Protein AF-A0AAD9CAL5-F1 (afdb_monomer_lite)

pLDDT: mean 75.25, std 13.66, range [40.84, 94.19]

Foldseek 3Di:
DDPCPVVVLVPDDPVRVVVVVVVVVVVVVVVVVCCCVVVPDDDDDPCCVVPVPPDPPVPDDDDPVVVVVVVVVVVPPDDPPPPPDD

Radius of gyration: 27.27 Å; chains: 1; bounding box: 50×24×79 Å

Structure (mmCIF, N/CA/C/O backbone):
data_AF-A0AAD9CAL5-F1
#
_entry.id   AF-A0AAD9CAL5-F1
#
loop_
_atom_site.group_PDB
_atom_site.id
_atom_site.type_symbol
_atom_site.label_atom_id
_atom_site.label_alt_id
_atom_site.label_comp_id
_atom_site.label_asym_id
_atom_site.label_entity_id
_atom_site.label_seq_id
_atom_site.pdbx_PDB_ins_code
_atom_site.Cartn_x
_atom_site.Cartn_y
_atom_site.Cartn_z
_atom_site.occupancy
_atom_site.B_iso_or_equiv
_atom_site.auth_seq_id
_atom_site.auth_comp_id
_atom_site.auth_asym_id
_atom_site.auth_atom_id
_atom_site.pdbx_PDB_model_num
ATOM 1 N N . MET A 1 1 ? 14.668 11.897 -2.051 1.00 49.50 1 MET A N 1
ATOM 2 C CA . MET A 1 1 ? 14.465 12.397 -3.429 1.00 49.50 1 MET A CA 1
ATOM 3 C C . MET A 1 1 ? 15.838 12.469 -4.078 1.00 49.50 1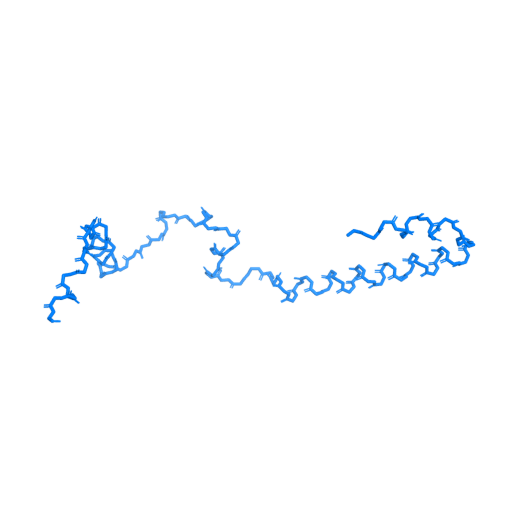 MET A C 1
ATOM 5 O O . MET A 1 1 ? 16.710 13.066 -3.466 1.00 49.50 1 MET A O 1
ATOM 9 N N . PHE A 1 2 ? 16.077 11.781 -5.197 1.00 48.97 2 PHE A N 1
ATOM 10 C CA . PHE A 1 2 ? 17.414 11.648 -5.798 1.00 48.97 2 PHE A CA 1
ATOM 11 C C . PHE A 1 2 ? 17.741 12.891 -6.646 1.00 48.97 2 PHE A C 1
ATOM 13 O O . PHE A 1 2 ? 17.220 12.998 -7.755 1.00 48.97 2 PHE A O 1
ATOM 20 N N . PRO A 1 3 ? 18.564 13.843 -6.163 1.00 60.25 3 PRO A N 1
ATOM 21 C CA . PRO A 1 3 ? 18.701 15.163 -6.792 1.00 60.25 3 PRO A CA 1
ATOM 22 C C . PRO A 1 3 ? 19.403 15.109 -8.157 1.00 60.25 3 PRO A C 1
ATOM 24 O O . PRO A 1 3 ? 19.168 15.960 -9.009 1.00 60.25 3 PRO A O 1
ATOM 27 N N . ASN A 1 4 ? 20.222 14.077 -8.380 1.00 62.19 4 ASN A N 1
ATOM 28 C CA . ASN A 1 4 ? 21.075 13.947 -9.563 1.00 62.19 4 ASN A CA 1
ATOM 29 C C . ASN A 1 4 ? 20.494 13.037 -10.654 1.00 62.19 4 ASN A C 1
ATOM 31 O O . ASN A 1 4 ? 20.972 13.064 -11.787 1.00 62.19 4 ASN A O 1
ATOM 35 N N . ALA A 1 5 ? 19.423 12.293 -10.361 1.00 64.12 5 ALA A N 1
ATOM 36 C CA . ALA A 1 5 ? 18.853 11.319 -11.295 1.00 64.12 5 ALA A CA 1
ATOM 37 C C . ALA A 1 5 ? 18.380 11.969 -12.612 1.00 64.12 5 ALA A C 1
ATOM 39 O O . ALA A 1 5 ? 18.531 11.397 -13.689 1.00 64.12 5 ALA A O 1
ATOM 40 N N . CYS A 1 6 ? 17.864 13.202 -12.549 1.00 62.47 6 CYS A N 1
ATOM 41 C CA . CYS A 1 6 ? 17.438 13.954 -13.733 1.00 62.47 6 CYS A CA 1
ATOM 42 C C . CYS A 1 6 ? 18.598 14.506 -14.575 1.00 62.47 6 CYS A C 1
ATOM 44 O O . CYS A 1 6 ? 18.385 14.833 -15.742 1.00 62.47 6 CYS A O 1
ATOM 46 N N . HIS A 1 7 ? 19.790 14.672 -13.997 1.00 65.94 7 HIS A N 1
ATOM 47 C CA . HIS A 1 7 ? 20.969 15.142 -14.722 1.00 65.94 7 HIS A CA 1
ATOM 4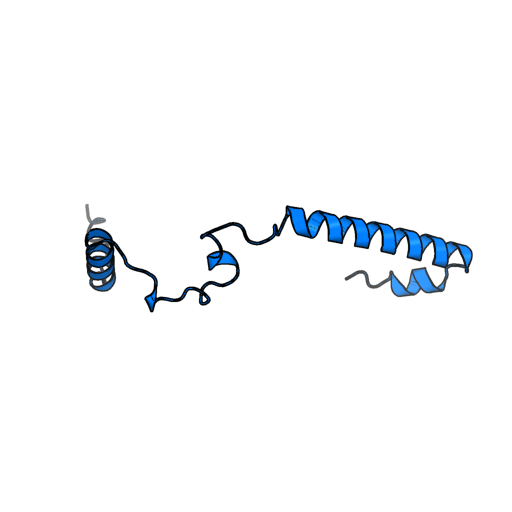8 C C . HIS A 1 7 ? 21.630 13.971 -15.458 1.00 65.94 7 HIS A C 1
ATOM 50 O O . HIS A 1 7 ? 21.825 14.039 -16.666 1.00 65.94 7 HIS A O 1
ATOM 56 N N . GLU A 1 8 ? 21.831 12.850 -14.767 1.00 64.50 8 GLU A N 1
ATOM 57 C CA . GLU A 1 8 ? 22.403 11.621 -15.334 1.00 64.50 8 GLU A CA 1
ATOM 58 C C . GLU A 1 8 ? 21.534 11.041 -16.465 1.00 64.50 8 GLU A C 1
ATOM 60 O O . GLU A 1 8 ? 22.051 10.620 -17.497 1.00 64.50 8 GLU A O 1
ATOM 65 N N . ALA A 1 9 ? 20.202 11.113 -16.340 1.00 64.88 9 ALA A N 1
ATOM 66 C CA . ALA A 1 9 ? 19.273 10.684 -17.389 1.00 64.88 9 ALA A CA 1
ATOM 67 C C . ALA A 1 9 ? 19.367 11.508 -18.690 1.00 64.88 9 ALA A C 1
ATOM 69 O O . ALA A 1 9 ? 18.980 11.020 -19.756 1.00 64.88 9 ALA A O 1
ATOM 70 N N . LYS A 1 10 ? 19.850 12.759 -18.635 1.00 68.38 10 LYS A N 1
ATOM 71 C CA . LYS A 1 10 ? 19.987 13.621 -19.824 1.00 68.38 10 LYS A CA 1
ATOM 72 C C . LYS A 1 10 ? 21.218 13.268 -20.654 1.00 68.38 10 LYS A C 1
ATOM 74 O O . LYS A 1 10 ? 21.107 13.297 -21.880 1.00 68.38 10 LYS A O 1
ATOM 79 N N . GLU A 1 11 ? 22.297 12.867 -19.986 1.00 78.00 11 GLU A N 1
ATOM 80 C CA . GLU A 1 11 ? 23.588 12.481 -20.574 1.00 78.00 11 GLU A CA 1
ATOM 81 C C . GLU A 1 11 ? 23.560 11.098 -21.254 1.00 78.00 11 GLU A C 1
ATOM 83 O O . GLU A 1 11 ? 24.464 10.758 -22.014 1.00 78.00 11 GLU A O 1
ATOM 88 N N . LEU A 1 12 ? 22.513 10.296 -21.022 1.00 76.25 12 LEU A N 1
ATOM 89 C CA . LEU A 1 12 ? 22.318 9.010 -21.693 1.00 76.25 12 LEU A CA 1
ATOM 90 C C . LEU A 1 12 ? 21.947 9.185 -23.172 1.00 76.25 12 LEU A C 1
ATOM 92 O O . LEU A 1 12 ? 21.106 10.014 -23.549 1.00 76.25 12 LEU A O 1
ATOM 96 N N . ASP A 1 13 ? 22.535 8.339 -24.009 1.00 85.38 13 ASP A N 1
ATOM 97 C CA . ASP A 1 13 ? 22.159 8.182 -25.407 1.00 85.38 13 ASP A CA 1
ATOM 98 C C . ASP A 1 13 ? 20.749 7.567 -25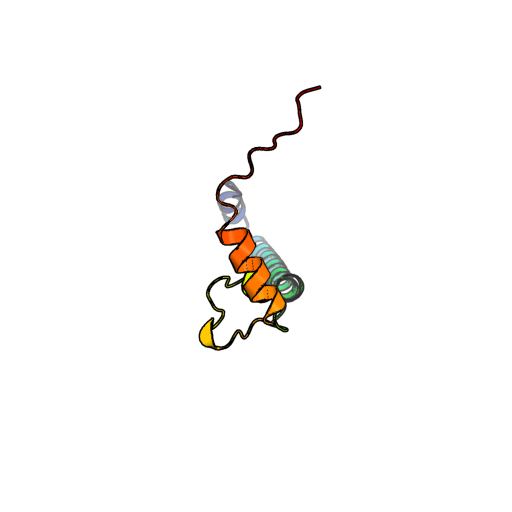.537 1.00 85.38 13 ASP A C 1
ATOM 100 O O . ASP A 1 13 ? 20.108 7.170 -24.558 1.00 85.38 13 ASP A O 1
ATOM 104 N N . THR A 1 14 ? 20.220 7.502 -26.759 1.00 85.69 14 THR A N 1
ATOM 105 C CA . THR A 1 14 ? 18.862 6.989 -27.006 1.00 85.69 14 THR A CA 1
ATOM 106 C C . THR A 1 14 ? 18.686 5.548 -26.515 1.00 85.69 14 THR A C 1
ATOM 108 O O . THR A 1 14 ? 17.637 5.217 -25.963 1.00 85.69 14 THR A O 1
ATOM 111 N N . ALA A 1 15 ? 19.704 4.693 -26.672 1.00 85.69 15 ALA A N 1
ATOM 112 C CA . ALA A 1 15 ? 19.640 3.309 -26.212 1.00 85.69 15 ALA A CA 1
ATOM 113 C C . ALA A 1 15 ? 19.632 3.229 -24.678 1.00 85.69 15 ALA A C 1
ATOM 115 O O . ALA A 1 15 ? 18.806 2.517 -24.103 1.00 85.69 15 ALA A O 1
ATOM 116 N N . GLY A 1 16 ? 20.477 4.016 -24.012 1.00 84.69 16 GLY A N 1
ATOM 117 C CA . GLY A 1 16 ? 20.510 4.112 -22.560 1.00 84.69 16 GLY A CA 1
ATOM 118 C C . GLY A 1 16 ? 19.216 4.659 -21.946 1.00 84.69 16 GLY A C 1
ATOM 119 O O . GLY A 1 16 ? 18.733 4.129 -20.945 1.00 84.69 16 GLY A O 1
ATOM 120 N N . LYS A 1 17 ? 18.589 5.656 -22.582 1.00 87.06 17 LYS A N 1
ATOM 121 C CA . LYS A 1 17 ? 17.263 6.166 -22.184 1.00 87.06 17 LYS A CA 1
ATOM 122 C C . LYS A 1 17 ? 16.180 5.091 -22.277 1.00 87.06 17 LYS A C 1
ATOM 124 O O . LYS A 1 17 ? 15.357 4.974 -21.370 1.00 87.06 17 LYS A O 1
ATOM 129 N N . ASN A 1 18 ? 16.194 4.280 -23.334 1.00 88.50 18 ASN A N 1
ATOM 130 C CA . ASN A 1 18 ? 15.242 3.179 -23.490 1.00 88.50 18 ASN A CA 1
ATOM 131 C C . ASN A 1 18 ? 15.442 2.100 -22.415 1.00 88.50 18 ASN A C 1
ATOM 133 O O . ASN A 1 18 ? 14.471 1.680 -21.792 1.00 88.50 18 ASN A O 1
ATOM 137 N N . ALA A 1 19 ? 16.687 1.711 -22.130 1.00 88.38 19 ALA A N 1
ATOM 138 C CA . ALA A 1 19 ? 16.996 0.743 -21.075 1.00 88.38 19 ALA A CA 1
ATOM 139 C C . ALA A 1 19 ? 16.581 1.240 -19.677 1.00 88.38 19 ALA A C 1
ATOM 141 O O . ALA A 1 19 ? 16.038 0.477 -18.871 1.00 88.38 19 ALA A O 1
ATOM 142 N N . LEU A 1 20 ? 16.787 2.531 -19.395 1.00 88.62 20 LEU A N 1
ATOM 143 C CA . LEU A 1 20 ? 16.333 3.161 -18.158 1.00 88.62 20 LEU A CA 1
ATOM 144 C C . LEU A 1 20 ? 14.802 3.153 -18.053 1.00 88.62 20 LEU A C 1
ATOM 146 O O . LEU A 1 20 ? 14.269 2.791 -17.006 1.00 88.62 20 LEU A O 1
ATOM 150 N N . ASN A 1 21 ? 14.092 3.491 -19.132 1.00 89.00 21 ASN A N 1
ATOM 151 C CA . ASN A 1 21 ? 12.628 3.452 -19.165 1.00 89.00 21 ASN A CA 1
ATOM 152 C C . ASN A 1 21 ? 12.082 2.041 -18.916 1.00 89.00 21 ASN A C 1
ATOM 154 O O . ASN A 1 21 ? 11.160 1.885 -18.117 1.00 89.00 21 ASN A O 1
ATOM 158 N N . GLU A 1 22 ? 12.668 1.017 -19.538 1.00 93.00 22 GLU A N 1
ATOM 159 C CA . GLU A 1 22 ? 12.285 -0.379 -19.294 1.00 93.00 22 GLU A CA 1
ATOM 160 C C . GLU A 1 22 ? 12.535 -0.788 -17.839 1.00 93.00 22 GLU A C 1
ATOM 162 O O . GLU A 1 22 ? 11.688 -1.417 -17.205 1.00 93.00 22 GLU A O 1
ATOM 167 N N . THR A 1 23 ? 13.656 -0.353 -17.262 1.00 92.81 23 THR A N 1
ATOM 168 C CA . THR A 1 23 ? 13.981 -0.608 -15.853 1.00 92.81 23 THR A CA 1
ATOM 169 C C . THR A 1 23 ? 12.962 0.049 -14.922 1.00 92.81 23 THR A C 1
ATOM 171 O O . THR A 1 23 ? 12.411 -0.612 -14.041 1.00 92.81 23 THR A O 1
ATOM 174 N N . ILE A 1 24 ? 12.649 1.331 -15.137 1.00 93.31 24 ILE A N 1
ATOM 175 C CA . ILE A 1 24 ? 11.636 2.060 -14.362 1.00 93.31 24 ILE A CA 1
ATOM 176 C C . ILE A 1 24 ? 10.279 1.364 -14.483 1.00 93.31 24 ILE A C 1
ATOM 178 O O . ILE A 1 24 ? 9.624 1.124 -13.470 1.00 93.31 24 ILE A O 1
ATOM 182 N N . ARG A 1 25 ? 9.873 0.982 -15.698 1.00 94.06 25 ARG A N 1
ATOM 183 C CA . ARG A 1 25 ? 8.608 0.282 -15.941 1.00 94.06 25 ARG A CA 1
ATOM 184 C C . ARG A 1 25 ? 8.548 -1.055 -15.204 1.00 94.06 25 ARG A C 1
ATOM 186 O O . ARG A 1 25 ? 7.547 -1.340 -14.551 1.00 94.06 25 ARG A O 1
ATOM 193 N N . ALA A 1 26 ? 9.623 -1.839 -15.244 1.00 94.19 26 ALA A N 1
ATOM 194 C CA . ALA A 1 26 ? 9.714 -3.106 -14.527 1.00 94.19 26 ALA A CA 1
ATOM 195 C C . ALA A 1 26 ? 9.623 -2.919 -13.004 1.00 94.19 26 ALA A C 1
ATOM 197 O O . ALA A 1 26 ? 8.961 -3.702 -12.321 1.00 94.19 26 ALA A O 1
ATOM 198 N N . HIS A 1 27 ? 10.256 -1.875 -12.459 1.00 92.31 27 HIS A N 1
ATOM 199 C CA . HIS A 1 27 ? 10.147 -1.547 -11.037 1.00 92.31 27 HIS A CA 1
ATOM 200 C C . HIS A 1 27 ? 8.739 -1.102 -10.647 1.00 92.31 27 HIS A C 1
ATOM 202 O O . HIS A 1 27 ? 8.230 -1.570 -9.631 1.00 92.31 27 HIS A O 1
ATOM 208 N N . LEU A 1 28 ? 8.103 -0.243 -11.446 1.00 92.50 28 LEU A N 1
ATOM 209 C CA . LEU A 1 28 ? 6.735 0.212 -11.196 1.00 92.50 28 LEU A CA 1
ATOM 210 C C . LEU A 1 28 ? 5.731 -0.942 -11.266 1.00 92.50 28 LEU A C 1
ATOM 212 O O . LEU A 1 28 ? 4.877 -1.031 -10.393 1.00 92.50 28 LEU A O 1
ATOM 216 N N . SER A 1 29 ? 5.879 -1.863 -12.226 1.00 91.00 29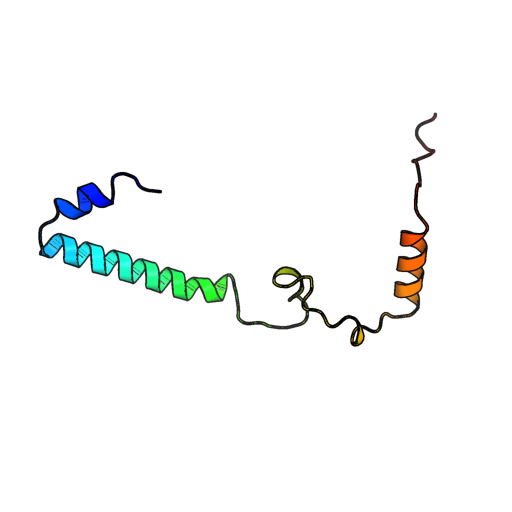 SER A N 1
ATOM 217 C CA . SER A 1 29 ? 5.039 -3.067 -12.314 1.00 91.00 29 SER A CA 1
ATOM 218 C C . SER A 1 29 ? 5.182 -3.936 -11.066 1.00 91.00 29 SER A C 1
ATOM 220 O O . SER A 1 29 ? 4.192 -4.262 -10.427 1.00 91.00 29 SER A O 1
ATOM 222 N N . LYS A 1 30 ? 6.418 -4.237 -10.645 1.00 90.62 30 LYS A N 1
ATOM 223 C CA . LYS A 1 30 ? 6.657 -5.021 -9.421 1.00 90.62 30 LYS A CA 1
ATOM 224 C C . LYS A 1 30 ? 6.134 -4.329 -8.167 1.00 90.62 30 LYS A C 1
ATOM 226 O O . LYS A 1 30 ? 5.720 -4.998 -7.226 1.00 90.62 30 LYS A O 1
ATOM 231 N N . LEU A 1 31 ? 6.221 -3.000 -8.115 1.00 89.69 31 LEU A N 1
ATOM 232 C CA . LEU A 1 31 ? 5.680 -2.227 -7.005 1.00 89.69 31 LEU A CA 1
ATOM 233 C C . LEU A 1 31 ? 4.154 -2.327 -6.983 1.00 89.69 31 LEU A C 1
ATOM 235 O O . LEU A 1 31 ? 3.594 -2.570 -5.921 1.00 89.69 31 LEU A O 1
ATOM 239 N N . GLN A 1 32 ? 3.506 -2.190 -8.141 1.00 86.81 32 GLN A N 1
ATOM 240 C CA . GLN A 1 32 ? 2.062 -2.349 -8.291 1.00 86.81 32 GLN A CA 1
ATOM 241 C C . GLN A 1 32 ? 1.596 -3.747 -7.870 1.00 86.81 32 GLN A C 1
ATOM 243 O O . GLN A 1 32 ? 0.631 -3.850 -7.120 1.00 86.81 32 GLN A O 1
ATOM 248 N N . ASP A 1 33 ? 2.307 -4.802 -8.271 1.00 86.75 33 ASP A N 1
ATOM 249 C CA . ASP A 1 33 ? 1.974 -6.174 -7.871 1.00 86.75 33 ASP A CA 1
ATOM 250 C C . ASP A 1 33 ? 2.022 -6.333 -6.342 1.00 86.75 33 ASP A C 1
ATOM 252 O O . ASP A 1 33 ? 1.095 -6.859 -5.732 1.00 86.75 33 ASP A O 1
ATOM 256 N N . ARG A 1 34 ? 3.064 -5.785 -5.702 1.00 86.94 34 ARG A N 1
ATOM 257 C CA . ARG A 1 34 ? 3.240 -5.831 -4.240 1.00 86.94 34 ARG A CA 1
ATOM 258 C C . ARG A 1 34 ? 2.260 -4.960 -3.468 1.00 86.94 34 ARG A C 1
ATOM 260 O O . ARG A 1 34 ? 2.062 -5.190 -2.279 1.00 86.94 34 ARG A O 1
ATOM 267 N N . PHE A 1 35 ? 1.676 -3.938 -4.092 1.00 83.12 35 PHE A N 1
ATOM 268 C CA . PHE A 1 35 ? 0.684 -3.100 -3.421 1.00 83.12 35 PHE A CA 1
ATOM 269 C C . PHE A 1 35 ? -0.508 -3.935 -2.956 1.00 83.12 35 PHE A C 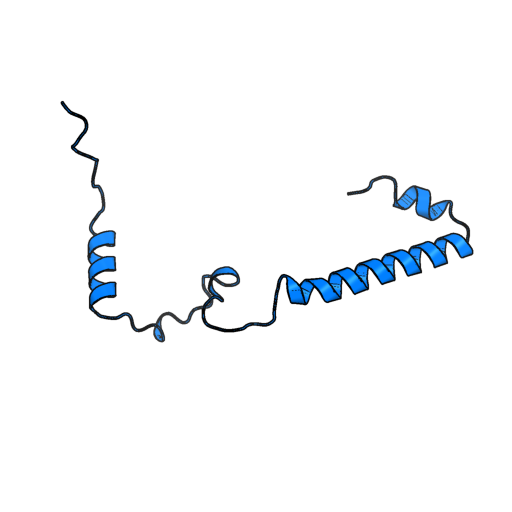1
ATOM 271 O O . PHE A 1 35 ? -0.981 -3.712 -1.849 1.00 83.12 35 PHE A O 1
ATOM 278 N N . ASN A 1 36 ? -0.920 -4.937 -3.734 1.00 73.62 36 ASN A N 1
ATOM 279 C CA . ASN A 1 36 ? -1.998 -5.846 -3.351 1.00 73.62 36 ASN A CA 1
ATOM 280 C C . ASN A 1 36 ? -1.598 -6.791 -2.203 1.00 73.62 36 ASN A C 1
ATOM 282 O O . ASN A 1 36 ? -2.460 -7.200 -1.434 1.00 73.62 36 ASN A O 1
ATOM 286 N N . ASP A 1 37 ? -0.307 -7.098 -2.039 1.00 78.56 37 ASP A N 1
ATOM 287 C CA . ASP A 1 37 ? 0.182 -7.920 -0.922 1.00 78.56 37 ASP A CA 1
ATOM 288 C C . ASP A 1 37 ? 0.187 -7.136 0.400 1.00 78.56 37 ASP A C 1
ATOM 290 O O . ASP A 1 37 ? -0.189 -7.658 1.448 1.00 78.56 37 ASP A O 1
ATOM 294 N N . TYR A 1 38 ? 0.633 -5.875 0.363 1.00 75.94 38 TYR A N 1
ATOM 295 C CA . TYR A 1 38 ? 0.684 -5.012 1.552 1.00 75.94 38 TYR A CA 1
ATOM 296 C C . TYR A 1 38 ? -0.667 -4.381 1.884 1.00 75.94 38 TYR A C 1
ATOM 298 O O . TYR A 1 38 ? -0.967 -4.120 3.048 1.00 75.94 38 TYR A O 1
ATOM 306 N N . PHE A 1 39 ? -1.473 -4.125 0.858 1.00 73.56 39 PHE A N 1
ATOM 307 C CA . PHE A 1 39 ? -2.791 -3.525 0.960 1.00 73.56 39 PHE A CA 1
ATOM 308 C C . PHE A 1 39 ? -3.807 -4.398 0.225 1.00 73.56 39 PHE A C 1
ATOM 310 O O . PHE A 1 39 ? -4.353 -3.960 -0.790 1.00 73.56 39 PHE A O 1
ATOM 317 N N . PRO A 1 40 ? -4.100 -5.605 0.740 1.00 73.19 40 PRO A N 1
ATOM 318 C CA . PRO A 1 40 ? -5.093 -6.476 0.134 1.00 73.19 40 PRO A CA 1
ATOM 319 C C . PRO A 1 40 ? -6.437 -5.764 -0.006 1.00 73.19 40 PRO A C 1
ATOM 321 O O . PRO A 1 40 ? -6.754 -4.817 0.734 1.00 73.19 40 PRO A O 1
ATOM 324 N N . GLU A 1 41 ? -7.190 -6.212 -1.008 1.00 68.69 41 GLU A N 1
ATOM 325 C CA . GLU A 1 41 ? -8.570 -5.807 -1.225 1.00 68.69 41 GLU A CA 1
ATOM 326 C C . GLU A 1 41 ? -9.398 -6.177 0.014 1.00 68.69 41 GLU A C 1
ATOM 328 O O . GLU A 1 41 ? -9.084 -7.128 0.731 1.00 68.69 41 GLU A O 1
ATOM 333 N N . LYS A 1 42 ? -10.396 -5.351 0.329 1.00 66.94 42 LYS A N 1
ATOM 334 C CA . LYS A 1 42 ? -11.093 -5.368 1.619 1.00 66.94 42 LYS A CA 1
ATOM 335 C C . LYS A 1 42 ? -11.614 -6.766 1.964 1.00 66.94 42 LYS A C 1
ATOM 337 O O . LYS A 1 42 ? -12.430 -7.333 1.237 1.00 66.94 42 LYS A O 1
ATOM 342 N N . HIS A 1 43 ? -11.191 -7.292 3.106 1.00 60.84 43 HIS A N 1
ATOM 343 C CA . HIS A 1 43 ? -11.680 -8.557 3.635 1.00 60.84 43 HIS A CA 1
ATOM 344 C C . HIS A 1 43 ? -12.049 -8.371 5.113 1.00 60.84 43 HIS A C 1
ATOM 346 O O . HIS A 1 43 ? -11.227 -8.605 5.991 1.00 60.84 43 HIS A O 1
ATOM 352 N N . GLY A 1 44 ? -13.291 -7.959 5.381 1.00 62.22 44 GLY A N 1
ATOM 353 C CA . GLY A 1 44 ? -13.901 -8.042 6.715 1.00 62.22 44 GLY A CA 1
ATOM 354 C C . GLY A 1 44 ? -13.873 -6.772 7.575 1.00 62.22 44 GLY A C 1
ATOM 355 O O . GLY A 1 44 ? -13.656 -5.670 7.077 1.00 62.22 44 GLY A O 1
ATOM 356 N N . ASP A 1 45 ? -14.139 -6.973 8.870 1.00 59.97 45 ASP A N 1
ATOM 357 C CA . ASP A 1 45 ? -14.465 -5.947 9.879 1.00 59.97 45 ASP A CA 1
ATOM 358 C C . ASP A 1 45 ? -13.279 -5.067 10.336 1.00 59.97 45 ASP A C 1
ATOM 360 O O . ASP A 1 45 ? -13.485 -4.035 10.973 1.00 59.97 45 ASP A O 1
ATOM 364 N N . ASP A 1 46 ? -12.032 -5.404 9.984 1.00 61.50 46 ASP A N 1
ATOM 365 C CA . ASP A 1 46 ? -10.821 -4.674 10.416 1.00 61.50 46 ASP A CA 1
ATOM 366 C C . ASP A 1 46 ? -10.520 -3.403 9.585 1.00 61.50 46 ASP A C 1
ATOM 368 O O . ASP A 1 46 ? -9.398 -2.885 9.558 1.00 61.50 46 ASP A O 1
ATOM 372 N N . ASP A 1 47 ? -11.528 -2.865 8.897 1.00 67.75 47 ASP A N 1
ATOM 373 C CA . ASP A 1 47 ? -11.406 -1.720 7.984 1.00 67.75 47 ASP A CA 1
ATOM 374 C C . ASP A 1 47 ? -11.224 -0.372 8.722 1.00 67.75 47 ASP A C 1
ATOM 376 O O . ASP A 1 47 ? -10.861 0.638 8.108 1.00 67.75 47 ASP A O 1
ATOM 380 N N . TRP A 1 48 ? -11.380 -0.356 10.055 1.00 71.12 48 TRP A N 1
ATOM 381 C CA . TRP A 1 48 ? -11.219 0.834 10.906 1.00 71.12 48 TRP A CA 1
ATOM 382 C C . TRP A 1 48 ? -9.823 1.468 10.810 1.00 71.12 48 TRP A C 1
ATOM 384 O O . TRP A 1 48 ? -9.661 2.666 11.032 1.00 71.12 48 TRP A O 1
ATOM 394 N N . VAL A 1 49 ? -8.795 0.685 10.461 1.00 73.38 49 VAL A N 1
ATOM 395 C CA . VAL A 1 49 ? -7.421 1.190 10.305 1.00 73.38 49 VAL A CA 1
ATOM 396 C C . VAL A 1 49 ? -7.290 2.079 9.062 1.00 73.38 49 VAL A C 1
ATOM 398 O O . VAL A 1 49 ? -6.473 3.001 9.048 1.00 73.38 49 VAL A O 1
ATOM 401 N N . ARG A 1 50 ? -8.075 1.814 8.008 1.00 71.88 50 ARG A N 1
ATOM 402 C CA . ARG A 1 50 ? -8.059 2.599 6.762 1.00 71.88 50 ARG A CA 1
ATOM 403 C C . ARG A 1 50 ? -9.087 3.721 6.771 1.00 71.88 50 ARG A C 1
ATOM 405 O O . ARG A 1 50 ? -8.806 4.782 6.218 1.00 71.88 50 ARG A O 1
ATOM 412 N N . ASP A 1 51 ? -10.241 3.487 7.388 1.00 74.62 51 ASP A N 1
ATOM 413 C CA . ASP A 1 51 ? -11.282 4.491 7.569 1.00 74.62 51 ASP A CA 1
ATOM 414 C C . ASP A 1 51 ? -11.885 4.405 8.983 1.00 74.62 51 ASP A C 1
ATOM 416 O O . ASP A 1 51 ? -12.886 3.719 9.200 1.00 74.62 51 ASP A O 1
ATOM 420 N N . PRO A 1 52 ? -11.287 5.100 9.966 1.00 73.44 52 PRO A N 1
ATOM 421 C CA . PRO A 1 52 ? -11.729 5.027 11.358 1.00 73.44 52 PRO A CA 1
ATOM 422 C C . PRO A 1 52 ? -13.108 5.655 11.598 1.00 73.44 52 PRO A C 1
ATOM 424 O O . PRO A 1 52 ? -13.668 5.478 12.677 1.00 73.44 52 PRO A O 1
ATOM 427 N N . PHE A 1 53 ? -13.655 6.389 10.623 1.00 78.50 53 PHE A N 1
ATOM 428 C CA . PHE A 1 53 ? -14.955 7.057 10.730 1.00 78.50 53 PHE A CA 1
ATOM 429 C C . PHE A 1 53 ? -15.990 6.525 9.731 1.00 78.50 53 PHE A C 1
ATOM 431 O O . PHE A 1 53 ? -17.132 6.972 9.758 1.00 78.50 53 PHE A O 1
ATOM 438 N N . GLY A 1 54 ? -15.609 5.579 8.870 1.00 73.38 54 GLY A N 1
ATOM 439 C CA . GLY A 1 54 ? -16.486 4.976 7.864 1.00 73.38 54 GLY A CA 1
ATOM 440 C C . GLY A 1 54 ? -17.454 3.931 8.415 1.00 73.38 54 GLY A C 1
ATOM 441 O O . GLY A 1 54 ? -18.262 3.390 7.664 1.00 73.38 54 GLY A O 1
ATOM 442 N N . VAL A 1 55 ? -17.372 3.628 9.713 1.00 70.94 55 VAL A N 1
ATOM 443 C CA . VAL A 1 55 ? -18.296 2.717 10.393 1.00 70.94 55 VAL A CA 1
ATOM 444 C C . VAL A 1 55 ? -19.630 3.428 10.629 1.00 70.94 55 VAL A C 1
ATOM 446 O O . VAL A 1 55 ? -19.679 4.460 11.299 1.00 70.94 55 VAL A O 1
ATOM 449 N N . GLU A 1 56 ? -20.722 2.852 10.123 1.00 75.69 56 GLU A N 1
ATOM 450 C CA . GLU A 1 56 ? -22.087 3.287 10.441 1.00 75.69 56 GLU A CA 1
ATOM 451 C C . GLU A 1 56 ? -22.404 2.950 11.905 1.00 75.69 56 GLU A C 1
ATOM 453 O O . GLU A 1 56 ? -22.786 1.820 12.221 1.00 75.69 56 GLU A O 1
ATOM 458 N N . MET A 1 57 ? -22.238 3.919 12.813 1.00 70.12 57 MET A N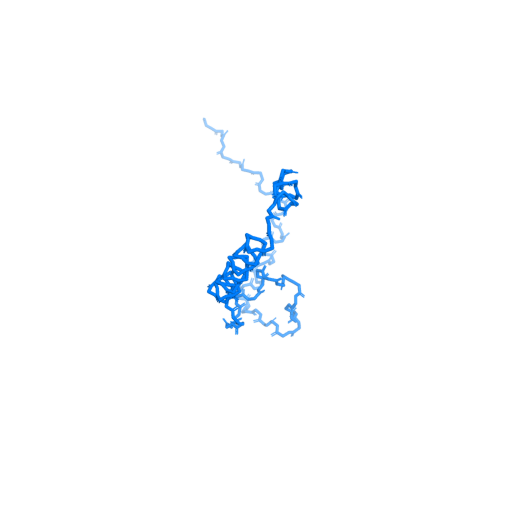 1
ATOM 459 C CA . MET A 1 57 ? -22.493 3.729 14.250 1.00 70.12 57 MET A CA 1
ATOM 460 C C . MET A 1 57 ? -23.915 3.234 14.534 1.00 70.12 57 MET A C 1
ATOM 462 O O . MET A 1 57 ? -24.116 2.488 15.487 1.00 70.12 57 MET A O 1
ATOM 466 N N . GLU A 1 58 ? -24.894 3.601 13.705 1.00 72.50 58 GLU A N 1
ATOM 467 C CA . GLU A 1 58 ? -26.289 3.175 13.842 1.00 72.50 58 GLU A CA 1
ATOM 468 C C . GLU A 1 58 ? -26.485 1.665 13.624 1.00 72.50 58 GLU A C 1
ATOM 470 O O . GLU A 1 58 ? -27.477 1.101 14.087 1.00 72.50 58 GLU A O 1
ATOM 475 N N . SER A 1 59 ? -25.550 1.008 12.932 1.00 71.56 59 SER A N 1
ATOM 476 C CA . SER A 1 59 ? -25.559 -0.441 12.696 1.00 71.56 59 SER A CA 1
ATOM 477 C C . SER A 1 59 ? -24.853 -1.238 13.800 1.00 71.56 59 SER A C 1
ATOM 479 O O . SER A 1 59 ? -25.043 -2.451 13.910 1.00 71.56 59 SER A O 1
ATOM 481 N N . VAL A 1 60 ? -24.058 -0.567 14.640 1.00 73.81 60 VAL A N 1
ATOM 482 C CA . VAL A 1 60 ? -23.258 -1.203 15.687 1.00 73.81 60 VAL A CA 1
ATOM 483 C C . VAL A 1 60 ? -24.107 -1.370 16.943 1.00 73.81 60 VAL A C 1
ATOM 485 O O . VAL A 1 60 ? -24.313 -0.438 17.715 1.00 73.81 60 VAL A O 1
ATOM 488 N N . THR A 1 61 ? -24.587 -2.589 17.177 1.00 79.56 61 THR A N 1
ATOM 489 C CA . THR A 1 61 ? -25.202 -2.964 18.454 1.00 79.56 61 THR A CA 1
ATOM 490 C C . THR A 1 61 ? -24.150 -3.575 19.366 1.00 79.56 61 THR A C 1
ATOM 492 O O . THR A 1 61 ? -23.672 -4.681 19.104 1.00 79.56 61 THR A O 1
ATOM 495 N N . LEU A 1 62 ? -23.806 -2.876 20.445 1.00 80.00 62 LEU A N 1
ATOM 496 C CA . LEU A 1 62 ? -22.928 -3.420 21.472 1.00 80.00 62 LEU A CA 1
ATOM 497 C C . LEU A 1 62 ? -23.722 -4.346 22.410 1.00 80.00 62 LEU A C 1
ATOM 499 O O . LEU A 1 62 ? -24.865 -4.050 22.768 1.00 80.00 62 LEU A O 1
ATOM 503 N N . PRO A 1 63 ? -23.144 -5.470 22.856 1.00 89.06 63 PRO A N 1
ATOM 504 C CA . PRO A 1 63 ? -23.672 -6.220 23.984 1.00 89.06 63 PRO A CA 1
ATOM 505 C C . PRO A 1 63 ? -23.788 -5.324 25.224 1.00 89.06 63 PRO A C 1
ATOM 507 O O . PRO A 1 63 ? -22.880 -4.559 25.536 1.00 89.06 63 PRO A O 1
ATOM 510 N N . SER A 1 64 ? -24.858 -5.495 26.005 1.00 87.38 64 SER A N 1
ATOM 511 C CA . SER A 1 64 ? -25.134 -4.690 27.213 1.00 87.38 64 SER A CA 1
ATOM 512 C C . SER A 1 64 ? -23.968 -4.637 28.222 1.00 87.38 64 SER A C 1
ATOM 514 O O . SER A 1 64 ? -23.763 -3.637 28.911 1.00 87.38 64 SER A O 1
ATOM 516 N N . ASN A 1 65 ? -23.168 -5.705 28.286 1.00 91.06 65 ASN A N 1
ATOM 517 C CA . ASN A 1 65 ? -21.926 -5.755 29.057 1.00 91.06 65 ASN A CA 1
ATOM 518 C C . ASN A 1 65 ? -20.898 -4.703 28.592 1.00 91.06 65 ASN A C 1
ATOM 520 O O . ASN A 1 65 ? -20.315 -4.000 29.411 1.00 91.06 65 ASN A O 1
ATOM 524 N N . GLU A 1 66 ? -20.682 -4.587 27.285 1.00 88.88 66 GLU A N 1
ATOM 525 C CA . GLU A 1 66 ? -19.691 -3.683 26.695 1.00 88.88 66 GLU A CA 1
ATOM 526 C C . GLU A 1 66 ? -20.148 -2.224 26.788 1.00 88.88 66 GLU A C 1
ATOM 528 O O . GLU A 1 66 ? -19.351 -1.352 27.135 1.00 88.88 66 GLU A O 1
ATOM 533 N N . GLU A 1 67 ? -21.447 -1.965 26.600 1.00 88.12 67 GLU A N 1
ATOM 534 C CA . GLU A 1 67 ? -22.041 -0.649 26.871 1.00 88.12 67 GLU A CA 1
ATOM 535 C C . GLU A 1 67 ? -21.802 -0.215 28.324 1.00 88.12 67 GLU A C 1
ATOM 537 O O . GLU A 1 67 ? -21.378 0.912 28.581 1.00 88.12 67 GLU A O 1
ATOM 542 N N . SER A 1 68 ? -22.016 -1.125 29.282 1.00 87.81 68 SER A N 1
ATOM 543 C CA . SER A 1 68 ? -21.808 -0.844 30.709 1.00 87.81 68 SER A CA 1
ATOM 544 C C . SER A 1 68 ? -20.342 -0.520 31.017 1.00 87.81 68 SER A C 1
ATOM 546 O O . SER A 1 68 ? -20.063 0.437 31.738 1.00 87.81 68 SER A O 1
ATOM 548 N N . GLN A 1 69 ? -19.397 -1.250 30.415 1.00 89.00 69 GLN A N 1
ATOM 549 C CA . GLN A 1 69 ? -17.961 -0.980 30.558 1.00 89.00 69 GLN A CA 1
ATOM 550 C C . GLN A 1 69 ? -17.556 0.382 29.972 1.00 89.00 69 GLN A C 1
ATOM 552 O O . GLN A 1 69 ? -16.753 1.098 30.572 1.00 89.00 69 GLN A O 1
ATOM 557 N N . LEU A 1 70 ? -18.122 0.780 28.826 1.00 86.19 70 LEU A N 1
ATOM 558 C CA . LEU A 1 70 ? -17.880 2.104 28.239 1.00 86.19 70 LEU A CA 1
ATOM 559 C C . LEU A 1 70 ? -18.415 3.229 29.128 1.00 86.19 70 LEU A C 1
ATOM 561 O O . LEU A 1 70 ? -17.746 4.251 29.297 1.00 86.19 70 LEU A O 1
ATOM 565 N N . VAL A 1 71 ? -19.592 3.035 29.729 1.00 86.38 71 VAL A N 1
ATOM 566 C CA . VAL A 1 71 ? -20.151 3.979 30.704 1.00 86.38 71 VAL A CA 1
ATOM 567 C C . VAL A 1 71 ? -19.205 4.122 31.897 1.00 86.38 71 VAL A C 1
ATOM 569 O O . VAL A 1 71 ? -18.838 5.248 32.237 1.00 86.38 71 VAL A O 1
ATOM 572 N N . GLU A 1 72 ? -18.737 3.017 32.479 1.00 87.69 72 GLU A N 1
ATOM 573 C CA . GLU A 1 72 ? -17.782 3.037 33.596 1.00 87.69 72 GLU A CA 1
ATOM 574 C C . GLU A 1 72 ? -16.475 3.765 33.244 1.00 87.69 72 GLU A C 1
ATOM 576 O O . GLU A 1 72 ? -16.031 4.623 34.011 1.00 87.69 72 GLU A O 1
ATOM 581 N N . LEU A 1 73 ? -15.899 3.495 32.066 1.00 83.56 73 LEU A N 1
ATOM 582 C CA . LEU A 1 73 ? -14.700 4.177 31.564 1.00 83.56 73 LEU A CA 1
ATOM 583 C C . LEU A 1 73 ? -14.931 5.680 31.355 1.00 83.56 73 LEU A C 1
ATOM 585 O O . LEU A 1 73 ? -14.071 6.489 31.702 1.00 83.56 73 LEU A O 1
ATOM 589 N N . SER A 1 74 ? -16.096 6.074 30.832 1.00 79.00 74 SER A N 1
ATOM 590 C CA . SER A 1 74 ? -16.451 7.487 30.633 1.00 79.00 74 SER A CA 1
ATOM 591 C C . SER A 1 74 ? -16.615 8.242 31.957 1.00 79.00 74 SER A C 1
ATOM 593 O O . SER A 1 74 ? -16.314 9.437 32.056 1.00 79.00 74 SER A O 1
ATOM 595 N N . CYS A 1 75 ? -17.070 7.537 32.995 1.00 82.31 75 CYS A N 1
ATOM 596 C CA . CYS A 1 75 ? -17.208 8.062 34.344 1.00 82.31 75 CYS A CA 1
ATOM 597 C C . CYS A 1 75 ? -15.873 8.096 35.104 1.00 82.31 75 CYS A C 1
ATOM 599 O O . CYS A 1 75 ? -15.774 8.819 36.100 1.00 82.31 75 CYS A O 1
ATOM 601 N N . ASP A 1 76 ? -14.834 7.396 34.633 1.00 76.75 76 ASP A N 1
ATOM 602 C CA . ASP A 1 76 ? -13.499 7.373 35.240 1.00 76.75 76 ASP A CA 1
ATOM 603 C C . ASP A 1 76 ? -12.693 8.639 34.889 1.00 76.75 76 ASP A C 1
ATOM 605 O O . ASP A 1 76 ? -11.599 8.619 34.330 1.00 76.75 76 ASP A O 1
ATOM 609 N N . ARG A 1 77 ? -13.257 9.808 35.214 1.00 65.38 77 ARG A N 1
ATOM 610 C CA . ARG A 1 77 ? -12.670 11.111 34.873 1.00 65.38 77 ARG A CA 1
ATOM 611 C C . ARG A 1 77 ? -11.397 11.453 35.638 1.00 65.38 77 ARG A C 1
ATOM 613 O O . ARG A 1 77 ? -10.848 12.500 35.328 1.00 65.38 77 ARG A O 1
ATOM 620 N N . ASN A 1 78 ? -10.955 10.658 36.623 1.00 63.53 78 ASN A N 1
ATOM 621 C CA . ASN A 1 78 ? -9.695 10.823 37.365 1.00 63.53 78 ASN A CA 1
ATOM 622 C C . ASN A 1 78 ? -9.532 9.724 38.442 1.00 63.53 78 ASN A C 1
ATOM 624 O O . ASN A 1 78 ? -9.816 9.973 39.616 1.00 63.53 78 ASN A O 1
ATOM 628 N N . LYS A 1 79 ? -8.955 8.563 38.128 1.00 55.84 79 LYS A N 1
ATOM 629 C CA . LYS A 1 79 ? -8.223 7.795 39.150 1.00 55.84 79 LYS A CA 1
ATOM 630 C C . LYS A 1 79 ? -6.769 8.238 39.145 1.00 55.84 79 LYS A C 1
ATOM 632 O O . LYS A 1 79 ? -5.902 7.642 38.516 1.00 55.84 79 LYS A O 1
ATOM 637 N N . LYS A 1 80 ? -6.491 9.312 39.888 1.00 54.16 80 LYS A N 1
ATOM 638 C CA . LYS A 1 80 ? -5.146 9.513 40.436 1.00 54.16 80 LYS A CA 1
ATOM 639 C C . LYS A 1 80 ? -4.790 8.227 41.182 1.00 54.16 80 LYS A C 1
ATOM 641 O O . LYS A 1 80 ? -5.509 7.893 42.116 1.00 54.16 80 LYS A O 1
ATOM 646 N N . HIS A 1 81 ? -3.739 7.519 40.769 1.00 50.34 81 HIS A N 1
ATOM 647 C CA . HIS A 1 81 ? -3.161 6.405 41.526 1.00 50.34 81 HIS A CA 1
ATOM 648 C C . HIS A 1 81 ? -2.988 6.821 42.997 1.00 50.34 81 HIS A C 1
ATOM 650 O O . HIS A 1 81 ? -2.121 7.652 43.274 1.00 50.34 81 HIS A O 1
ATOM 656 N N . PRO A 1 82 ? -3.743 6.266 43.960 1.00 49.72 82 PRO A N 1
ATOM 657 C CA . PRO A 1 82 ? -3.491 6.501 45.365 1.00 49.72 82 PRO A CA 1
ATOM 658 C C . PRO A 1 82 ? -2.798 5.262 45.925 1.00 49.72 82 PRO A C 1
ATOM 660 O O . PRO A 1 82 ? -3.351 4.628 46.804 1.00 49.72 82 PRO A O 1
ATOM 663 N N . GLN A 1 83 ? -1.656 4.850 45.365 1.00 49.56 83 GLN A N 1
ATOM 664 C CA . GLN A 1 83 ? -0.820 3.787 45.945 1.00 49.56 83 GLN A CA 1
ATOM 665 C C . GLN A 1 83 ? 0.647 3.949 45.515 1.00 49.56 83 GLN A C 1
ATOM 667 O O . GLN A 1 83 ? 1.182 3.138 44.770 1.00 49.56 83 GLN A O 1
ATOM 672 N N . LEU A 1 84 ? 1.287 5.026 45.965 1.00 45.62 84 LEU A N 1
ATOM 673 C CA . LEU A 1 84 ? 2.739 5.104 46.183 1.00 45.62 84 LEU A CA 1
ATOM 674 C C . LEU A 1 84 ? 2.946 5.991 47.419 1.00 45.62 84 LEU A C 1
ATOM 676 O O . LEU A 1 84 ? 3.476 7.095 47.364 1.00 45.62 84 LEU A O 1
ATOM 680 N N . SER A 1 85 ? 2.412 5.519 48.540 1.00 44.19 85 SER A N 1
ATOM 681 C CA . SER A 1 85 ? 2.713 6.029 49.872 1.00 44.19 85 SER A CA 1
ATOM 682 C C . SER A 1 85 ? 2.835 4.829 50.800 1.00 44.19 85 SER A C 1
ATOM 684 O O . SER A 1 85 ? 1.879 4.462 51.480 1.00 44.19 85 SER A O 1
ATOM 686 N N . HIS A 1 86 ? 4.006 4.201 50.760 1.00 40.84 86 HIS A N 1
ATOM 687 C CA . HIS A 1 86 ? 4.564 3.462 51.881 1.00 40.84 86 HIS A CA 1
ATOM 688 C C . HIS A 1 86 ? 6.067 3.695 51.936 1.00 40.84 86 HIS A C 1
ATOM 690 O O . HIS A 1 86 ? 6.694 3.675 50.853 1.00 40.84 86 HIS A O 1
#

Secondary structure (DSSP, 8-state):
--TTHHHHHHHS-HHHHHHHHHHHHHHHHHHHHHHHHHSPSP-SSGGGGT-TT-S-GGG----HHHHHHHHHHHH-S---------

Sequence (86 aa):
MFPNACHEAKELDTAGKNALNETIRAHLSKLQDRFNDYFPEKHGDDDWVRDPFGVEMESVTLPSNEESQLVELSCDRNKKHPQLSH

Organism: Dissostichus eleginoides (NCBI:txid100907)